Protein AF-A0A9R1JVE8-F1 (afdb_monomer_lite)

Secondary structure (DSSP, 8-state):
--------TTSS-HHHHTT-TTEEEETTEEEEEEEEEETTTEEEEEEEEE-TTS-EEEEE-SSTT---

Foldseek 3Di:
DDDDDDFPPDLDDCVRCVPAPQWDRDGFWIKHWDWDADPVQGIFIWIWIQGPVRDIDIGTCSDVPDPD

InterPro domains:
  IPR020533 Developmental regulator, ULTRAPETALA [PTHR34053] (9-68)
  IPR057011 ULTRAPETALA1/2, SAND domain [PF23292] (20-68)

Radius of gyration: 14.87 Å; chains: 1; bounding box: 44×25×37 Å

Structure (mmCIF, N/CA/C/O backbone):
data_AF-A0A9R1JVE8-F1
#
_entry.id   AF-A0A9R1JVE8-F1
#
loop_
_atom_site.group_PDB
_atom_site.id
_atom_site.type_symbol
_atom_site.label_atom_id
_atom_site.label_alt_id
_atom_site.label_comp_id
_atom_site.label_asym_id
_atom_site.label_entity_id
_atom_site.label_seq_id
_atom_site.pdbx_PDB_ins_code
_atom_site.Cartn_x
_atom_site.Cartn_y
_atom_site.Cartn_z
_atom_site.occupancy
_atom_site.B_iso_or_equiv
_atom_site.auth_seq_id
_atom_site.auth_comp_id
_atom_site.auth_asym_id
_atom_site.auth_atom_id
_atom_site.pdbx_PDB_model_num
ATOM 1 N N . MET A 1 1 ? -27.847 -8.826 21.658 1.00 33.75 1 MET A N 1
ATOM 2 C CA . MET A 1 1 ? -27.169 -9.592 20.588 1.00 33.75 1 MET A CA 1
ATOM 3 C C . MET A 1 1 ? -26.673 -8.586 19.567 1.00 33.75 1 MET A C 1
ATOM 5 O O . MET A 1 1 ? -27.441 -7.707 19.201 1.00 33.75 1 MET A O 1
ATOM 9 N N . ALA A 1 2 ? -25.371 -8.620 19.280 1.00 38.41 2 ALA A N 1
ATOM 10 C CA . ALA A 1 2 ? -24.611 -7.555 18.632 1.00 38.41 2 ALA A CA 1
ATOM 11 C C . ALA A 1 2 ? -25.048 -7.293 17.183 1.00 38.41 2 ALA A C 1
ATOM 13 O O . ALA A 1 2 ? -25.255 -8.229 16.415 1.00 38.41 2 ALA A O 1
ATOM 14 N N . ALA A 1 3 ? -25.145 -6.013 16.826 1.00 40.31 3 ALA A N 1
AT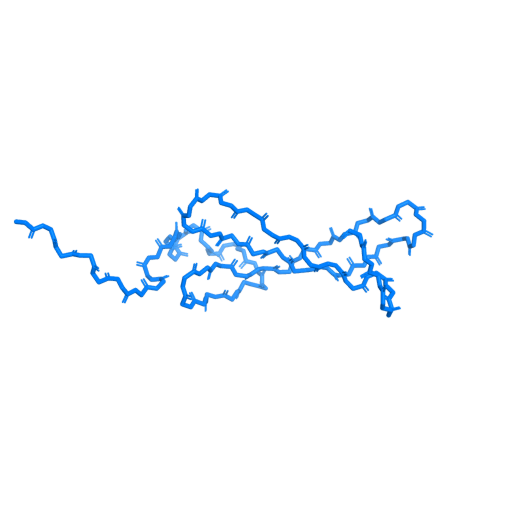OM 15 C CA . ALA A 1 3 ? -25.234 -5.555 15.449 1.00 40.31 3 ALA A CA 1
ATOM 16 C C . ALA A 1 3 ? -23.807 -5.351 14.922 1.00 40.31 3 ALA A C 1
ATOM 18 O O . ALA A 1 3 ? -23.097 -4.474 15.403 1.00 40.31 3 ALA A O 1
ATOM 19 N N . ALA A 1 4 ? -23.394 -6.162 13.951 1.00 44.75 4 ALA A N 1
ATOM 20 C CA . ALA A 1 4 ? -22.194 -5.930 13.155 1.00 44.75 4 ALA A CA 1
ATOM 21 C C . ALA A 1 4 ? -22.642 -5.582 11.728 1.00 44.75 4 ALA A C 1
ATOM 23 O O . ALA A 1 4 ? -22.674 -6.433 10.847 1.00 44.75 4 ALA A O 1
ATOM 24 N N . ASN A 1 5 ? -23.067 -4.332 11.534 1.00 45.25 5 ASN A N 1
ATOM 25 C CA . ASN A 1 5 ? -23.017 -3.692 10.219 1.00 45.25 5 ASN A CA 1
ATOM 26 C C . ASN A 1 5 ? -21.571 -3.174 10.099 1.00 45.25 5 ASN A C 1
ATOM 28 O O . ASN A 1 5 ? -21.135 -2.447 10.982 1.00 45.25 5 ASN A O 1
ATOM 32 N N . GLY A 1 6 ? -20.731 -3.573 9.148 1.00 47.28 6 GLY A N 1
ATOM 33 C CA . GLY A 1 6 ? -21.041 -3.796 7.739 1.00 47.28 6 GLY A CA 1
ATOM 34 C C . GLY A 1 6 ? -20.709 -2.514 6.978 1.00 47.28 6 GLY A C 1
ATOM 35 O O . GLY A 1 6 ? -21.609 -1.800 6.557 1.00 47.28 6 GLY A O 1
ATOM 36 N N . GLY A 1 7 ? -19.422 -2.177 6.912 1.00 39.53 7 GLY A N 1
ATOM 37 C CA . GLY A 1 7 ? -18.903 -0.994 6.230 1.00 39.53 7 GLY A CA 1
ATOM 38 C C . GLY A 1 7 ? -17.523 -0.663 6.781 1.00 39.53 7 GLY A C 1
ATOM 39 O O . GLY A 1 7 ? -17.354 -0.653 7.993 1.00 39.53 7 GLY A O 1
ATOM 40 N N . GLY A 1 8 ? -16.533 -0.429 5.916 1.00 45.28 8 GLY A N 1
ATOM 41 C CA . GLY A 1 8 ? -15.116 -0.185 6.253 1.00 45.28 8 GLY A CA 1
ATOM 42 C C . GLY A 1 8 ? -14.808 1.053 7.117 1.00 45.28 8 GLY A C 1
ATOM 43 O O . GLY A 1 8 ? -13.695 1.566 7.064 1.00 45.28 8 GLY A O 1
ATOM 44 N N . ALA A 1 9 ? -15.772 1.539 7.895 1.00 49.19 9 ALA A N 1
ATOM 45 C CA . ALA A 1 9 ? -15.610 2.511 8.960 1.00 49.19 9 ALA A CA 1
ATOM 46 C C . ALA A 1 9 ? -15.245 1.763 10.256 1.00 49.19 9 ALA A C 1
ATOM 48 O O . ALA A 1 9 ? -16.066 1.055 10.821 1.00 49.19 9 ALA A O 1
ATOM 49 N N . ALA A 1 10 ? -14.044 1.831 10.801 1.00 62.34 10 ALA A N 1
ATOM 50 C CA . ALA A 1 10 ? -12.840 2.511 10.381 1.00 62.34 10 ALA A CA 1
ATOM 51 C C . ALA A 1 10 ? -11.712 1.677 10.996 1.00 62.34 10 ALA A C 1
ATOM 53 O O . ALA A 1 10 ? -11.616 1.588 12.217 1.00 62.34 10 ALA A O 1
ATOM 54 N N . LEU A 1 11 ? -10.921 0.984 10.173 1.00 73.12 11 LEU A N 1
ATOM 55 C CA . LEU A 1 11 ? -9.761 0.234 10.674 1.00 73.12 11 LEU A CA 1
ATOM 56 C C . LEU A 1 11 ? -8.793 1.129 11.451 1.00 73.12 11 LEU A C 1
ATOM 58 O O . LEU A 1 11 ? -8.151 0.683 12.395 1.00 73.12 11 LEU A O 1
ATOM 62 N N . PHE A 1 12 ? -8.733 2.384 11.021 1.00 77.44 12 PHE A N 1
ATOM 63 C CA . PHE A 1 12 ? -7.941 3.455 11.584 1.00 77.44 12 PHE A CA 1
ATOM 64 C C . PHE A 1 12 ? -8.823 4.698 11.668 1.00 77.44 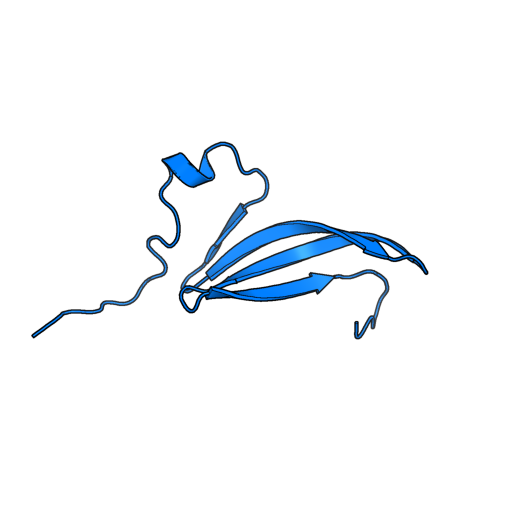12 PHE A C 1
ATOM 66 O O . PHE A 1 12 ? -9.640 4.951 10.777 1.00 77.44 12 PHE A O 1
ATOM 73 N N . SER A 1 13 ? -8.652 5.472 12.728 1.00 82.31 13 SER A N 1
ATOM 74 C CA . SER A 1 13 ? -9.237 6.801 12.877 1.00 82.31 13 SER A CA 1
ATOM 75 C C . SER A 1 13 ? -8.645 7.793 11.868 1.00 82.31 13 SER A C 1
ATOM 77 O O . SER A 1 13 ? -7.542 7.614 11.351 1.00 82.31 13 SER A O 1
ATOM 79 N N . GLU A 1 14 ? -9.361 8.889 11.606 1.00 80.88 14 GLU A N 1
ATOM 80 C CA . GLU A 1 14 ? -8.832 9.995 10.793 1.00 80.88 14 GLU A CA 1
ATOM 81 C C . GLU A 1 14 ? -7.548 10.589 11.400 1.00 80.88 14 GLU A C 1
ATOM 83 O O . GLU A 1 14 ? -6.669 11.039 10.669 1.00 80.88 14 GLU A O 1
ATOM 88 N N . GLU A 1 15 ? -7.418 10.553 12.730 1.00 86.06 15 GLU A N 1
ATOM 89 C CA . GLU A 1 15 ? -6.240 11.010 13.472 1.00 86.06 15 GLU A CA 1
ATOM 90 C C . GLU A 1 15 ? -5.016 10.122 13.212 1.00 86.06 15 GLU A C 1
ATOM 92 O O . GLU A 1 15 ? -3.928 10.642 12.976 1.00 86.06 15 GLU A O 1
ATOM 97 N N . GLU A 1 16 ? -5.196 8.797 13.188 1.00 83.56 16 GLU A N 1
ATOM 98 C CA . GLU A 1 16 ? -4.134 7.829 12.868 1.00 83.56 16 GLU A CA 1
ATOM 99 C C . GLU A 1 16 ? -3.687 7.916 11.404 1.00 83.56 16 GLU A C 1
ATOM 101 O O . GLU A 1 16 ? -2.524 7.670 11.086 1.00 83.56 16 GLU A O 1
ATOM 106 N N . LEU A 1 17 ? -4.603 8.287 10.507 1.00 83.88 17 LEU A N 1
ATOM 107 C CA . LEU A 1 17 ? -4.336 8.400 9.073 1.00 83.88 17 LEU A CA 1
ATOM 108 C C . LEU A 1 17 ? -3.859 9.789 8.645 1.00 83.88 17 LEU A C 1
ATOM 110 O O . LEU A 1 17 ? -3.476 9.965 7.489 1.00 83.88 17 LEU A O 1
ATOM 114 N N . ARG A 1 18 ? -3.865 10.773 9.550 1.00 85.44 18 ARG A N 1
ATOM 115 C CA . ARG A 1 18 ? -3.635 12.189 9.230 1.00 85.44 18 ARG A CA 1
ATOM 116 C C . ARG A 1 18 ? -2.324 12.448 8.488 1.00 85.44 18 ARG A C 1
ATOM 118 O O . ARG A 1 18 ? -2.288 13.292 7.595 1.00 85.44 18 ARG A O 1
ATOM 125 N N . ASP A 1 19 ? -1.273 11.725 8.856 1.00 87.81 19 ASP A N 1
ATOM 126 C CA . ASP A 1 19 ? 0.071 11.899 8.299 1.00 87.81 19 ASP A CA 1
ATOM 127 C C . ASP A 1 19 ? 0.400 10.870 7.200 1.00 87.81 19 ASP A C 1
ATOM 129 O O . ASP A 1 19 ? 1.504 10.863 6.650 1.00 87.81 19 ASP A O 1
ATOM 133 N N . VAL A 1 20 ? -0.557 10.005 6.841 1.00 83.00 20 VAL A N 1
ATOM 134 C CA . VAL A 1 20 ? -0.378 8.983 5.806 1.00 83.00 20 VAL A CA 1
ATOM 135 C C . VAL A 1 20 ? -0.908 9.498 4.470 1.00 83.00 20 VAL A C 1
ATOM 137 O O . VAL A 1 20 ? -2.108 9.630 4.241 1.00 83.00 20 VAL A O 1
ATOM 140 N N . SER A 1 21 ? 0.011 9.773 3.547 1.00 79.88 21 SER A N 1
ATOM 141 C CA . SER A 1 21 ? -0.329 10.205 2.187 1.00 79.88 21 SER A CA 1
ATOM 142 C C . SER A 1 21 ? -0.582 9.019 1.249 1.00 79.88 21 SER A C 1
ATOM 144 O O . SER A 1 21 ? -0.051 7.927 1.437 1.00 79.88 21 SER A O 1
ATOM 146 N N . GLY A 1 22 ? -1.406 9.227 0.215 1.00 82.62 22 GLY A N 1
ATOM 147 C CA . GLY A 1 22 ? -1.669 8.201 -0.805 1.00 82.62 22 GLY A CA 1
ATOM 148 C C . GLY A 1 22 ? -2.560 7.046 -0.336 1.00 82.62 22 GLY A C 1
ATOM 149 O O . GLY A 1 22 ? -2.546 5.978 -0.949 1.00 82.62 22 GLY A O 1
ATOM 150 N N . LEU A 1 23 ? -3.323 7.257 0.737 1.00 87.12 23 LEU A N 1
ATOM 151 C CA . LEU A 1 23 ? -4.230 6.273 1.312 1.00 87.12 23 LEU A CA 1
ATOM 152 C C . LEU A 1 23 ? -5.622 6.349 0.665 1.00 87.12 23 LEU A C 1
ATOM 154 O O . LEU A 1 23 ? -6.125 7.423 0.327 1.00 87.12 23 LEU A O 1
ATOM 158 N N . ARG A 1 24 ? -6.254 5.193 0.488 1.00 86.62 24 ARG A N 1
ATOM 159 C CA . ARG A 1 24 ? -7.602 5.020 -0.052 1.00 86.62 24 ARG A CA 1
ATOM 160 C C . ARG A 1 24 ? -8.370 4.078 0.858 1.00 86.62 24 ARG A C 1
ATOM 162 O O . ARG A 1 24 ? -8.096 2.883 0.919 1.00 86.62 24 ARG A O 1
ATOM 169 N N . LEU A 1 25 ? -9.367 4.623 1.541 1.00 84.25 25 LEU A N 1
ATOM 170 C CA . LEU A 1 25 ? -10.305 3.830 2.325 1.00 84.25 25 LEU A CA 1
ATOM 171 C C . LEU A 1 25 ? -11.301 3.157 1.377 1.00 84.25 25 LEU A C 1
ATOM 173 O O . LEU A 1 25 ? -11.939 3.823 0.554 1.00 84.25 25 LEU A O 1
ATOM 177 N N . ARG A 1 26 ? -11.407 1.830 1.461 1.00 81.69 26 ARG A N 1
ATOM 178 C CA . ARG A 1 26 ? -12.367 1.020 0.707 1.00 81.69 26 ARG A CA 1
ATOM 179 C C . ARG A 1 26 ? -13.293 0.296 1.673 1.00 81.69 26 ARG A C 1
ATOM 181 O O . ARG A 1 26 ? -13.036 0.193 2.872 1.00 81.69 26 ARG A O 1
ATOM 188 N N . GLU A 1 27 ? -14.402 -0.205 1.148 1.00 81.00 27 GLU A N 1
ATOM 189 C CA . GLU A 1 27 ? -15.300 -1.033 1.938 1.00 81.00 27 GLU A CA 1
ATOM 190 C C . GLU A 1 27 ? -14.607 -2.366 2.255 1.00 81.00 27 GLU A C 1
ATOM 192 O O . GLU A 1 27 ? -14.437 -3.213 1.384 1.00 81.00 27 GLU A O 1
ATOM 197 N N . GLY A 1 28 ? -14.154 -2.518 3.502 1.00 83.00 28 GLY A N 1
ATOM 198 C CA . GLY A 1 28 ? -13.551 -3.755 4.001 1.00 83.00 28 GLY A CA 1
ATOM 199 C C . GLY A 1 28 ? -12.021 -3.820 3.985 1.00 83.00 28 GLY A C 1
ATOM 200 O O . GLY A 1 28 ? -11.492 -4.834 4.427 1.00 83.00 28 GLY A O 1
ATOM 201 N N . PHE A 1 29 ? -11.308 -2.782 3.534 1.00 85.94 29 PHE A N 1
ATOM 202 C CA . PHE A 1 29 ? -9.844 -2.693 3.649 1.00 85.94 29 PHE A CA 1
ATOM 203 C C . PHE A 1 29 ? -9.334 -1.260 3.455 1.00 85.94 29 PHE A C 1
ATOM 205 O O . PHE A 1 29 ? -10.020 -0.393 2.906 1.00 85.94 29 PHE A O 1
ATOM 212 N N . VAL A 1 30 ? -8.096 -1.023 3.879 1.00 89.69 30 VAL A N 1
ATOM 213 C CA . VAL A 1 30 ? -7.346 0.200 3.580 1.00 89.69 30 VAL A CA 1
ATOM 214 C C . VAL A 1 30 ? -6.300 -0.098 2.518 1.00 89.69 30 VAL A C 1
ATOM 216 O O . VAL A 1 30 ? -5.509 -1.017 2.680 1.00 89.69 30 VAL A O 1
ATOM 219 N N . GLU A 1 31 ? -6.287 0.677 1.438 1.00 90.31 31 GLU A N 1
ATOM 220 C CA . GLU A 1 31 ? -5.272 0.613 0.383 1.00 90.31 31 GLU A CA 1
ATOM 221 C C . GLU A 1 31 ? -4.306 1.789 0.541 1.00 90.31 31 GLU A C 1
ATOM 223 O O . GLU A 1 31 ? -4.735 2.931 0.698 1.00 90.31 31 GLU A O 1
ATOM 228 N N . MET A 1 32 ? -3.004 1.543 0.456 1.00 89.50 32 MET A N 1
ATOM 229 C CA . MET A 1 32 ? -1.991 2.596 0.422 1.00 89.50 32 MET A CA 1
ATOM 230 C C . MET A 1 32 ? -0.911 2.298 -0.611 1.00 89.50 32 MET A C 1
ATOM 232 O O . MET A 1 32 ? -0.618 1.142 -0.918 1.00 89.50 32 MET A O 1
ATOM 236 N N . MET A 1 33 ? -0.300 3.350 -1.148 1.00 88.75 33 MET A N 1
ATOM 237 C CA . MET A 1 33 ? 0.871 3.200 -2.008 1.00 88.75 33 MET A CA 1
ATOM 238 C C . MET A 1 33 ? 2.099 2.855 -1.162 1.00 88.75 33 MET A C 1
ATOM 240 O O . MET A 1 33 ? 2.362 3.504 -0.151 1.00 88.75 33 MET A O 1
ATOM 244 N N . CYS A 1 34 ? 2.871 1.862 -1.593 1.00 86.75 34 CYS A N 1
ATOM 245 C CA . CYS A 1 34 ? 4.151 1.505 -0.991 1.00 86.75 34 CYS A CA 1
ATOM 246 C C . CYS A 1 34 ? 5.267 1.527 -2.045 1.00 86.75 34 CYS A C 1
ATOM 248 O O . CYS A 1 34 ? 5.027 1.326 -3.235 1.00 86.75 34 CYS A O 1
ATOM 250 N N . GLY A 1 35 ? 6.499 1.798 -1.616 1.00 85.81 35 GLY A N 1
ATOM 251 C CA . GLY A 1 35 ? 7.678 1.547 -2.442 1.00 85.81 35 GLY A CA 1
ATOM 252 C C . GLY A 1 35 ? 8.102 0.090 -2.282 1.00 85.81 35 GLY A C 1
ATOM 253 O O . GLY A 1 35 ? 8.391 -0.333 -1.164 1.00 85.81 35 GLY A O 1
ATOM 254 N N . CYS A 1 36 ? 8.136 -0.669 -3.377 1.00 82.94 36 CYS A N 1
ATOM 255 C CA . CYS A 1 36 ? 8.706 -2.013 -3.419 1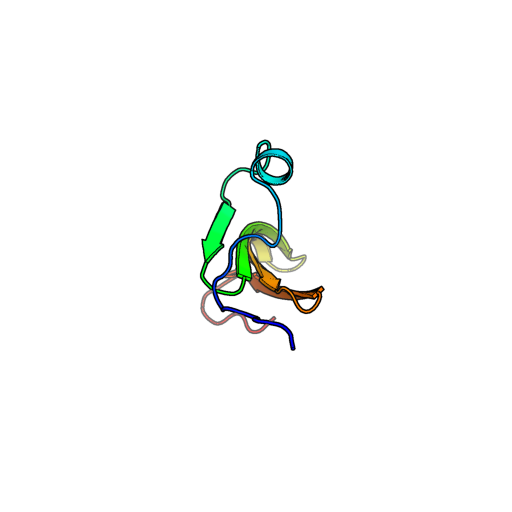.00 82.94 36 CYS A CA 1
ATOM 256 C C . CYS A 1 36 ? 10.113 -1.923 -4.028 1.00 82.94 36 CYS A C 1
ATOM 258 O O . CYS A 1 36 ? 10.250 -1.594 -5.203 1.00 82.94 36 CYS A O 1
ATOM 260 N N . THR A 1 37 ? 11.160 -2.244 -3.268 1.00 84.50 37 THR A N 1
ATOM 261 C CA . THR A 1 37 ? 12.516 -2.398 -3.821 1.00 84.50 37 THR A CA 1
ATOM 262 C C . THR A 1 37 ? 12.766 -3.864 -4.139 1.00 84.50 37 THR A C 1
ATOM 264 O O . THR A 1 37 ? 12.942 -4.688 -3.240 1.00 84.50 37 THR A O 1
ATOM 267 N N . SER A 1 38 ? 12.827 -4.201 -5.424 1.00 76.00 38 SER A N 1
ATOM 268 C CA . SER A 1 38 ? 13.243 -5.523 -5.878 1.00 76.00 38 SER A CA 1
ATOM 269 C C . SER A 1 38 ? 14.735 -5.530 -6.182 1.00 76.00 38 SER A C 1
ATOM 271 O O . SER A 1 38 ? 15.241 -4.710 -6.947 1.00 76.00 38 SER A O 1
ATOM 273 N N . ARG A 1 39 ? 15.462 -6.528 -5.669 1.00 80.88 39 ARG A N 1
ATOM 274 C CA . ARG A 1 39 ? 16.896 -6.690 -5.971 1.00 80.88 39 ARG A CA 1
ATOM 275 C C . ARG A 1 39 ? 17.164 -6.854 -7.469 1.00 80.88 39 ARG A C 1
ATOM 277 O O . ARG A 1 39 ? 18.238 -6.500 -7.945 1.00 80.88 39 ARG A O 1
ATOM 284 N N . ARG A 1 40 ? 16.213 -7.449 -8.191 1.00 78.50 40 ARG A N 1
ATOM 285 C CA . ARG A 1 40 ? 16.342 -7.753 -9.618 1.00 78.50 40 ARG A CA 1
ATOM 286 C C . ARG A 1 40 ? 15.854 -6.613 -10.506 1.00 78.50 40 ARG A C 1
ATOM 288 O O . ARG A 1 40 ? 16.407 -6.438 -11.587 1.00 78.50 40 ARG A O 1
ATOM 295 N N . TYR A 1 41 ? 14.830 -5.884 -10.068 1.00 75.94 41 TYR A N 1
ATOM 296 C CA . TYR A 1 41 ? 14.106 -4.931 -10.915 1.00 75.94 41 TYR A CA 1
ATOM 297 C C . TYR A 1 41 ? 14.228 -3.471 -10.462 1.00 75.94 41 TYR A C 1
ATOM 299 O O . TYR A 1 41 ? 13.787 -2.582 -11.181 1.00 75.94 41 TYR A O 1
ATOM 307 N N . GLY A 1 42 ? 14.884 -3.210 -9.329 1.00 81.75 42 GLY A N 1
ATOM 308 C CA . GLY A 1 42 ? 14.990 -1.873 -8.753 1.00 81.75 42 GLY A CA 1
ATOM 309 C C . GLY A 1 42 ? 13.719 -1.468 -8.010 1.00 81.75 42 GLY A C 1
ATOM 310 O O . GLY A 1 42 ? 12.967 -2.322 -7.537 1.00 81.75 42 GLY A O 1
ATOM 311 N N . ASP A 1 43 ? 13.503 -0.162 -7.890 1.00 85.50 43 ASP A N 1
ATOM 312 C CA . ASP A 1 43 ? 12.374 0.401 -7.153 1.00 85.50 43 ASP A CA 1
ATOM 313 C C . ASP A 1 43 ? 11.127 0.502 -8.035 1.00 85.50 43 ASP A C 1
ATOM 315 O O . ASP A 1 43 ? 11.155 1.072 -9.127 1.00 85.50 43 ASP A O 1
ATOM 319 N N . ALA A 1 44 ? 10.019 -0.026 -7.530 1.00 84.44 44 ALA A N 1
ATOM 320 C CA . ALA A 1 44 ? 8.709 0.021 -8.152 1.00 84.44 44 ALA A CA 1
ATOM 321 C C . ALA A 1 44 ? 7.656 0.519 -7.158 1.00 84.44 44 ALA A C 1
ATOM 323 O O . ALA A 1 44 ? 7.821 0.455 -5.939 1.00 84.44 44 ALA A O 1
ATOM 324 N N . VAL A 1 45 ? 6.543 1.009 -7.693 1.00 85.50 45 VAL A N 1
ATOM 325 C CA . VAL A 1 45 ? 5.380 1.373 -6.886 1.00 85.50 45 VAL A CA 1
ATOM 326 C C . VAL A 1 45 ? 4.511 0.134 -6.698 1.00 85.50 45 VAL A C 1
ATOM 328 O O . VAL A 1 45 ? 4.095 -0.495 -7.672 1.00 85.50 45 VAL A O 1
ATOM 331 N N . GLY A 1 46 ? 4.220 -0.193 -5.446 1.00 87.00 46 GLY A N 1
ATOM 332 C CA . GLY A 1 46 ? 3.253 -1.207 -5.059 1.00 87.00 46 GLY A CA 1
ATOM 333 C C . GLY A 1 46 ? 2.033 -0.617 -4.367 1.00 87.00 46 GLY A C 1
ATOM 334 O O . GLY A 1 46 ? 1.972 0.567 -4.019 1.00 87.00 46 GLY A O 1
ATOM 335 N N . ARG A 1 47 ? 1.040 -1.477 -4.176 1.00 89.56 47 ARG A N 1
ATOM 336 C CA . ARG A 1 47 ? -0.154 -1.230 -3.373 1.00 89.56 47 ARG A CA 1
ATOM 337 C C . ARG A 1 47 ? -0.140 -2.202 -2.202 1.00 89.56 47 ARG A C 1
ATOM 339 O O . ARG A 1 47 ? -0.011 -3.405 -2.413 1.00 89.56 47 ARG A O 1
ATOM 346 N N . LEU A 1 48 ? -0.279 -1.676 -0.994 1.00 90.62 48 LEU A N 1
ATOM 347 C CA . LEU A 1 48 ? -0.474 -2.447 0.227 1.00 90.62 48 LEU A CA 1
ATOM 348 C C . LEU A 1 48 ? -1.944 -2.343 0.636 1.00 90.62 48 LEU A C 1
ATOM 350 O O . LEU A 1 48 ? -2.467 -1.237 0.774 1.00 90.62 48 LEU A O 1
ATOM 354 N N . LEU A 1 49 ? -2.592 -3.489 0.817 1.00 91.19 49 LEU A N 1
ATOM 355 C CA . LEU A 1 49 ? -3.954 -3.617 1.313 1.00 91.19 49 LEU A CA 1
ATOM 356 C C . LEU A 1 49 ? -3.906 -4.176 2.737 1.00 91.19 49 LEU A C 1
ATOM 358 O O . LEU A 1 49 ? -3.233 -5.173 3.000 1.00 91.19 49 LEU A O 1
ATOM 362 N N . ILE A 1 50 ? -4.620 -3.522 3.647 1.00 89.75 50 ILE A N 1
ATOM 363 C CA . ILE A 1 50 ? -4.708 -3.883 5.063 1.00 89.75 50 ILE A CA 1
ATOM 364 C C . ILE A 1 50 ? -6.158 -4.238 5.368 1.00 89.75 50 ILE A C 1
ATOM 366 O O . ILE A 1 50 ? -7.051 -3.392 5.240 1.00 89.75 50 ILE A O 1
ATOM 370 N N . TYR A 1 51 ? -6.386 -5.480 5.785 1.00 89.56 51 TYR A N 1
ATOM 371 C CA . TYR A 1 51 ? -7.713 -5.996 6.099 1.00 89.56 51 TYR A CA 1
ATOM 372 C C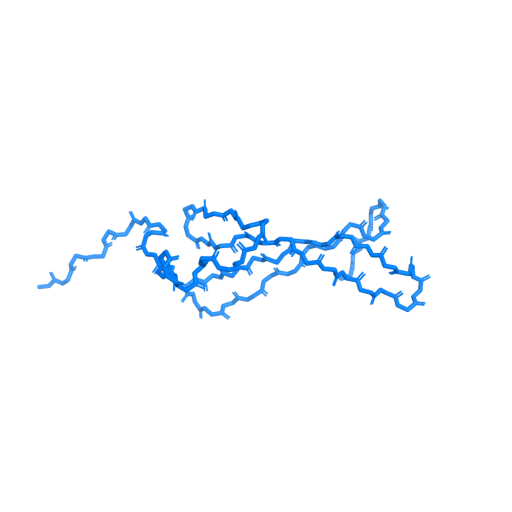 . TYR A 1 51 ? -7.998 -5.961 7.608 1.00 89.56 51 TYR A C 1
ATOM 374 O O . TYR A 1 51 ? -7.075 -6.065 8.418 1.00 89.56 51 TYR A O 1
ATOM 382 N N . PRO A 1 52 ? -9.279 -5.901 8.024 1.00 85.31 52 PRO A N 1
ATOM 383 C CA . PRO A 1 52 ? -9.659 -5.966 9.435 1.00 85.31 52 PRO A CA 1
ATOM 384 C C . PRO A 1 52 ? -9.283 -7.256 10.151 1.00 85.31 52 PRO A C 1
ATOM 386 O O . PRO A 1 52 ? -9.173 -7.266 11.374 1.00 85.31 52 PRO A O 1
ATOM 389 N N . SER A 1 53 ? -9.066 -8.335 9.401 1.00 88.12 53 SER A N 1
ATOM 390 C CA . SER A 1 53 ? -8.533 -9.598 9.913 1.00 88.12 53 SER A CA 1
ATOM 391 C C . SER A 1 53 ? -7.083 -9.488 10.400 1.00 88.12 53 SER A C 1
ATOM 393 O O . SER A 1 53 ? -6.605 -10.396 11.077 1.00 88.12 53 SER A O 1
ATOM 395 N N . GLY A 1 54 ? -6.379 -8.402 10.065 1.00 85.50 54 GLY A N 1
ATOM 396 C CA . GLY A 1 54 ? -4.932 -8.276 10.230 1.00 85.50 54 GLY A CA 1
ATOM 397 C C . GLY A 1 54 ? -4.138 -8.874 9.066 1.00 85.50 54 GLY A C 1
ATOM 398 O O . GLY A 1 54 ? -2.909 -8.867 9.102 1.00 85.50 54 GLY A O 1
ATOM 399 N N . GLU A 1 55 ? -4.815 -9.383 8.033 1.00 90.88 55 GLU A N 1
ATOM 400 C CA . GLU A 1 55 ? -4.165 -9.825 6.802 1.00 90.88 55 GLU A CA 1
ATOM 401 C C . GLU A 1 55 ? -3.621 -8.625 6.023 1.00 90.88 55 GLU A C 1
ATOM 403 O O . GLU A 1 55 ? -4.227 -7.549 5.975 1.00 90.88 55 GLU A O 1
ATOM 408 N N . LEU A 1 56 ? -2.459 -8.836 5.410 1.00 91.25 56 LEU A N 1
ATOM 409 C CA . LEU A 1 56 ? -1.756 -7.854 4.598 1.00 91.25 56 LEU A CA 1
ATOM 410 C C . LEU A 1 56 ? -1.561 -8.445 3.206 1.00 91.25 56 LEU A C 1
ATOM 412 O O . LEU A 1 56 ? -1.005 -9.536 3.075 1.00 91.25 56 LEU A O 1
ATOM 416 N N . GLU A 1 57 ? -1.977 -7.716 2.176 1.00 90.88 57 GLU A N 1
ATOM 417 C CA . GLU A 1 57 ? -1.755 -8.099 0.782 1.00 90.88 57 GLU A CA 1
ATOM 418 C C . GLU A 1 57 ? -0.924 -7.027 0.078 1.00 90.88 57 GLU A C 1
ATOM 420 O O . GLU A 1 57 ? -1.232 -5.837 0.141 1.00 90.88 57 GLU A O 1
ATOM 425 N N . ILE A 1 58 ? 0.150 -7.446 -0.591 1.00 87.81 58 ILE A N 1
ATOM 426 C CA . ILE A 1 58 ? 1.019 -6.559 -1.365 1.00 87.81 58 ILE A CA 1
ATOM 427 C C . ILE A 1 58 ? 0.873 -6.914 -2.840 1.00 87.81 58 ILE A C 1
ATOM 429 O O . ILE A 1 58 ? 1.124 -8.044 -3.247 1.00 87.81 58 ILE A O 1
ATOM 433 N N . SER A 1 59 ? 0.513 -5.921 -3.646 1.00 85.00 59 SER A N 1
ATOM 434 C CA . SER A 1 59 ? 0.459 -6.010 -5.102 1.00 85.00 59 SER A CA 1
ATOM 435 C C . SER A 1 59 ? 1.487 -5.043 -5.691 1.00 85.00 59 SER A C 1
ATOM 437 O O . SER A 1 59 ? 1.267 -3.830 -5.682 1.00 85.00 59 SER A O 1
ATOM 439 N N . CYS A 1 60 ? 2.619 -5.557 -6.184 1.00 83.56 60 CYS A N 1
ATOM 440 C CA . CYS A 1 60 ? 3.642 -4.751 -6.862 1.00 83.56 60 CYS A CA 1
ATOM 441 C C . CYS A 1 60 ? 3.581 -4.969 -8.389 1.00 83.56 60 CYS A C 1
ATOM 443 O O . CYS A 1 60 ? 3.551 -6.101 -8.871 1.00 83.56 60 CYS A O 1
ATOM 445 N N . ASP A 1 61 ? 3.626 -3.881 -9.163 1.00 75.44 61 ASP A N 1
ATOM 446 C CA . ASP A 1 61 ? 3.728 -3.897 -10.632 1.00 75.44 61 ASP A CA 1
ATOM 447 C C . ASP A 1 61 ? 5.194 -3.660 -11.061 1.00 75.44 61 ASP A C 1
ATOM 449 O O . ASP A 1 61 ? 5.517 -2.729 -11.796 1.00 75.44 61 ASP A O 1
A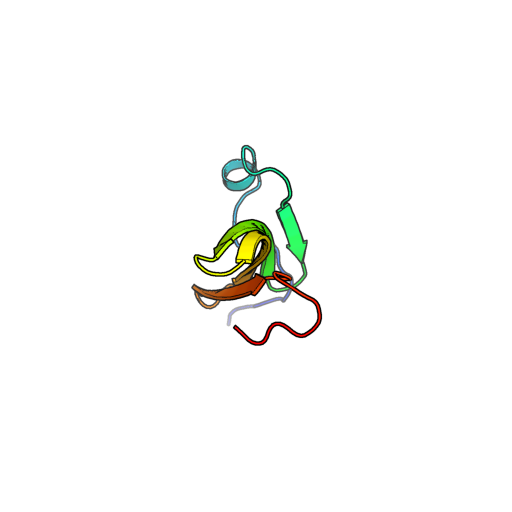TOM 453 N N . CYS A 1 62 ? 6.118 -4.498 -10.571 1.00 74.94 62 CYS A N 1
ATOM 454 C CA . CYS A 1 62 ? 7.560 -4.378 -10.853 1.00 74.94 62 CYS A CA 1
ATOM 455 C C . CYS A 1 62 ? 7.888 -4.501 -12.356 1.00 74.94 62 CYS A C 1
ATOM 457 O O . CYS A 1 62 ? 8.878 -3.957 -12.839 1.00 74.94 62 CYS A O 1
ATOM 459 N N . THR A 1 63 ? 7.063 -5.247 -13.096 1.00 72.75 63 THR A N 1
ATOM 460 C CA . THR A 1 63 ? 7.111 -5.433 -14.553 1.00 72.75 63 THR A CA 1
ATOM 461 C C . THR A 1 63 ? 5.775 -6.032 -15.024 1.00 72.75 63 THR A C 1
ATOM 463 O O . THR A 1 63 ? 5.142 -6.749 -14.240 1.00 72.75 63 THR A O 1
ATOM 466 N N . PRO A 1 64 ? 5.315 -5.797 -16.270 1.00 72.00 64 PRO A N 1
ATOM 467 C CA . PRO A 1 64 ? 4.116 -6.451 -16.789 1.00 72.00 64 PRO A CA 1
ATOM 468 C C . PRO A 1 64 ? 4.195 -7.978 -16.644 1.00 72.00 64 PRO A C 1
ATOM 470 O O . PRO A 1 64 ? 5.075 -8.626 -17.209 1.00 72.00 64 PRO A O 1
ATOM 473 N N . GLY A 1 65 ? 3.264 -8.559 -15.883 1.00 68.12 65 GLY A N 1
ATOM 474 C CA . GLY A 1 65 ? 3.222 -10.002 -15.627 1.00 68.12 65 GLY A CA 1
ATOM 475 C C . GLY A 1 65 ? 4.095 -10.486 -14.464 1.00 68.12 65 GLY A C 1
ATOM 476 O O . GLY A 1 65 ? 4.339 -11.690 -14.365 1.00 68.12 65 GLY A O 1
ATOM 477 N N . CYS A 1 66 ? 4.557 -9.590 -13.585 1.00 70.88 66 CYS A N 1
ATOM 478 C CA . CYS A 1 66 ? 5.196 -9.983 -12.332 1.00 70.88 66 CYS A CA 1
ATOM 479 C C . CYS A 1 66 ? 4.236 -10.848 -11.490 1.00 70.88 66 CYS A C 1
ATOM 481 O O . CYS A 1 66 ? 3.084 -10.478 -11.277 1.00 70.88 66 CYS A O 1
ATOM 483 N N . ARG A 1 67 ? 4.709 -12.018 -11.049 1.00 61.22 67 ARG A N 1
ATOM 484 C CA . ARG A 1 67 ? 4.009 -12.954 -10.151 1.00 61.22 67 ARG A CA 1
ATOM 485 C C . ARG A 1 67 ? 4.863 -13.185 -8.905 1.00 61.22 67 ARG A C 1
ATOM 487 O O . ARG A 1 67 ? 5.204 -14.330 -8.610 1.00 61.22 67 ARG A O 1
ATOM 494 N N . GLU A 1 68 ? 5.344 -12.092 -8.315 1.00 59.03 68 GLU A N 1
ATOM 495 C CA . GLU A 1 68 ? 6.028 -12.151 -7.015 1.00 59.03 68 GLU A CA 1
ATOM 496 C C . GLU A 1 68 ? 5.113 -12.743 -5.939 1.00 59.03 68 GLU A C 1
ATOM 498 O O . GLU A 1 68 ? 3.887 -12.493 -6.006 1.00 59.03 68 GLU A O 1
#

Sequence (68 aa):
MAAANGGGAALFSEEELRDVSGLRLREGFVEMMCGCTSRRYGDAVGRLLIYPSGELEISCDCTPGCRE

Organism: Triticum aestivum (NCBI:txid4565)

pLDDT: mean 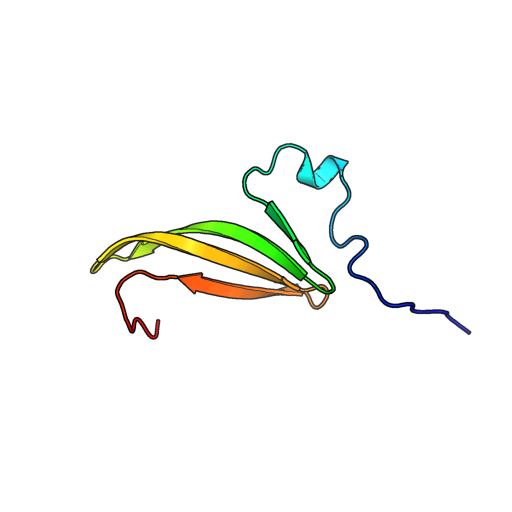77.19, std 15.27, range [33.75, 91.25]